Protein AF-A0A2V5R4H6-F1 (afdb_monomer)

pLDDT: mean 75.77, std 16.67, range [32.81, 91.06]

Nearest PDB structures (foldseek):
  5xdo-assembly1_B  TM=5.378E-01  e=1.616E-01  Homo sapiens
  6ohh-assembly1_A  TM=5.024E-01  e=3.450E-01  synthetic construct
  5jdp-assembly1_A  TM=4.194E-01  e=3.450E-01  Homo sapiens
  4n4r-assembly1_A  TM=3.619E-01  e=2.240E+00  Salmonella enterica subsp. enterica serovar Typhimurium str. LT2
  2o62-assembly2_B  TM=4.427E-01  e=3.715E+00  Nostoc punctiforme PCC 73102

Solvent-accessible surface area (backbone atoms only — not comparable to full-atom values): 8102 Å² total; per-residue (Å²): 134,85,74,96,58,47,69,44,79,49,74,54,69,44,85,57,34,88,88,77,71,41,70,65,24,44,36,41,37,44,30,45,46,55,93,39,50,31,40,34,42,32,41,34,42,50,98,96,39,84,27,47,37,42,34,42,33,41,40,84,51,93,40,41,30,40,37,38,38,38,41,52,55,62,93,30,39,35,36,44,34,36,40,38,43,82,45,101,44,36,34,40,34,48,32,36,36,33,31,59,69,42,79,84,50,68,48,77,51,71,48,79,46,74,64,81,78,90,69,81,75,79,72,87,80,68,76,71,82,76,74,77,77,78,79,78,86,77,88,131

Sequence (140 aa):
MLTKEPYLLSVGFVNWSPHLGVDPQPYIEAGYYTEHHKVIVGAIHAGYKNEAILGYAYDFNKTWRVQVDFQSGSENSSTIGFTCNVTPDFQFNPAIYFSNDDPRRLMGYIVFTYTFHLWHGKNEDGAAPTKQAEHVAGGK

Mean predicted aligned error: 12.7 Å

Radius of gyration: 23.47 Å; Cα contacts (8 Å, |Δi|>4): 271; chains: 1; bounding box: 62×40×78 Å

Structure (mmCIF, N/CA/C/O backbone):
data_AF-A0A2V5R4H6-F1
#
_entry.id   AF-A0A2V5R4H6-F1
#
loop_
_atom_site.group_PDB
_atom_site.id
_atom_site.type_symbol
_atom_site.label_atom_id
_atom_site.label_alt_id
_atom_site.label_comp_id
_atom_site.label_asym_id
_atom_site.label_entity_id
_atom_site.label_seq_id
_atom_site.pdbx_PDB_ins_code
_atom_site.Cartn_x
_atom_site.Cartn_y
_atom_site.Cartn_z
_atom_site.occupancy
_atom_site.B_iso_or_equiv
_atom_site.auth_seq_id
_atom_site.auth_comp_id
_atom_site.auth_asym_id
_atom_site.auth_atom_id
_atom_site.pdbx_PDB_model_num
ATOM 1 N N . MET A 1 1 ? -10.752 -4.390 13.032 1.00 43.38 1 MET A N 1
ATOM 2 C CA . MET A 1 1 ? -10.464 -5.824 12.824 1.00 43.38 1 MET A CA 1
ATOM 3 C C . MET A 1 1 ? -9.191 -6.175 13.580 1.00 43.38 1 MET A C 1
ATOM 5 O O . MET A 1 1 ? -8.159 -5.610 13.249 1.00 43.38 1 MET A O 1
ATOM 9 N N . LEU A 1 2 ? -9.268 -7.024 14.610 1.00 48.12 2 LEU A N 1
ATOM 10 C CA . LEU A 1 2 ? -8.095 -7.707 15.171 1.00 48.12 2 LEU A CA 1
ATOM 11 C C . LEU A 1 2 ? -8.059 -9.089 14.515 1.00 48.12 2 LEU A C 1
ATOM 13 O O . LEU A 1 2 ? -8.954 -9.901 14.750 1.00 48.12 2 LEU A O 1
ATOM 17 N N . THR A 1 3 ? -7.102 -9.311 13.621 1.00 54.16 3 THR A N 1
ATOM 18 C CA . THR A 1 3 ? -6.925 -10.587 12.922 1.00 54.16 3 THR A CA 1
ATOM 19 C C . THR A 1 3 ? -6.462 -11.649 13.923 1.00 54.16 3 THR A C 1
ATOM 21 O O . THR A 1 3 ? -5.622 -11.370 14.774 1.00 54.16 3 THR A O 1
ATOM 24 N N . LYS A 1 4 ? -7.029 -12.859 13.850 1.00 52.28 4 LYS A N 1
ATOM 25 C CA . LYS A 1 4 ? -6.732 -13.967 14.779 1.00 52.28 4 LYS A CA 1
ATOM 26 C C . LYS A 1 4 ? -5.362 -14.613 14.522 1.00 52.28 4 LYS A C 1
ATOM 28 O O . LYS A 1 4 ? -4.826 -15.278 15.401 1.00 52.28 4 LYS A O 1
ATOM 33 N N . GLU A 1 5 ? -4.813 -14.399 13.330 1.00 62.38 5 GLU A N 1
ATOM 34 C CA . GLU A 1 5 ? -3.525 -14.919 12.878 1.00 62.38 5 GLU A CA 1
ATOM 35 C C . GLU A 1 5 ? -2.686 -13.760 12.326 1.00 62.38 5 GLU A C 1
ATOM 37 O O . GLU A 1 5 ? -3.226 -12.904 11.615 1.00 62.38 5 GLU A O 1
ATOM 42 N N . PRO A 1 6 ? -1.385 -13.694 12.654 1.00 80.00 6 PRO A N 1
ATOM 43 C CA . PRO A 1 6 ? -0.552 -12.552 12.308 1.00 80.00 6 PRO A CA 1
ATOM 44 C C . PRO A 1 6 ? -0.019 -12.626 10.875 1.00 80.00 6 PRO A C 1
ATOM 46 O O . PRO A 1 6 ? 0.752 -11.761 10.490 1.00 80.00 6 PRO A O 1
ATOM 49 N N . TYR A 1 7 ? -0.382 -13.634 10.081 1.00 80.56 7 TYR A N 1
ATOM 50 C CA . TYR A 1 7 ? 0.133 -13.812 8.725 1.00 80.56 7 TYR A CA 1
ATOM 51 C C . TYR A 1 7 ? -0.961 -13.563 7.693 1.00 80.56 7 TYR A C 1
ATOM 53 O O . TYR A 1 7 ? -2.086 -14.039 7.832 1.00 80.56 7 TYR A O 1
ATOM 61 N N . LEU A 1 8 ? -0.609 -12.838 6.638 1.00 82.81 8 LEU A N 1
ATOM 62 C CA . LEU A 1 8 ? -1.437 -12.629 5.460 1.00 82.81 8 LEU A CA 1
ATOM 63 C C . LEU A 1 8 ? -0.642 -13.084 4.239 1.00 82.81 8 LEU A C 1
ATOM 65 O O . LEU A 1 8 ? 0.520 -12.726 4.100 1.00 82.81 8 LEU A O 1
ATOM 69 N N . LEU A 1 9 ? -1.249 -13.872 3.359 1.00 85.88 9 LEU A N 1
ATOM 70 C CA . LEU A 1 9 ? -0.687 -14.190 2.049 1.00 85.88 9 LEU A CA 1
ATOM 71 C C . LEU A 1 9 ? -1.725 -13.812 0.998 1.00 85.88 9 LEU A C 1
ATOM 73 O O . LEU A 1 9 ? -2.870 -14.256 1.073 1.00 85.88 9 LEU A O 1
ATOM 77 N N . SER A 1 10 ? -1.322 -12.982 0.046 1.00 83.62 10 SER A N 1
ATOM 78 C CA . SER A 1 10 ? -2.162 -12.477 -1.033 1.00 83.62 10 SER A CA 1
ATOM 79 C C . SER A 1 10 ? -1.479 -12.748 -2.365 1.00 83.62 10 SER A C 1
ATOM 81 O O . SER A 1 10 ? -0.282 -12.515 -2.519 1.00 83.62 10 SER A O 1
ATOM 83 N N . VAL A 1 11 ? -2.240 -13.270 -3.321 1.00 88.62 11 VAL A N 1
ATOM 84 C CA . VAL A 1 11 ? -1.806 -13.481 -4.704 1.00 88.62 11 VAL A CA 1
ATOM 85 C C . VAL A 1 11 ? -2.922 -13.029 -5.626 1.00 88.62 11 VAL A C 1
ATOM 87 O O . VAL A 1 11 ? -4.099 -13.255 -5.339 1.00 88.62 11 VAL A O 1
ATOM 90 N N . GLY A 1 12 ? -2.573 -12.403 -6.740 1.00 85.75 12 GLY A N 1
ATOM 91 C CA . GLY A 1 12 ? -3.579 -11.925 -7.675 1.00 85.75 12 GLY A CA 1
ATOM 92 C C . GLY A 1 12 ? -2.984 -11.266 -8.903 1.00 85.75 12 GLY A C 1
ATOM 93 O O . GLY A 1 12 ? -1.785 -11.345 -9.148 1.00 85.75 12 GLY A O 1
ATOM 94 N N . PHE A 1 13 ? -3.850 -10.613 -9.671 1.00 84.19 13 PHE A N 1
ATOM 95 C CA . PHE A 1 13 ? -3.488 -9.835 -10.850 1.00 84.19 13 PHE A CA 1
ATOM 96 C C . PHE A 1 13 ? -4.129 -8.449 -10.733 1.00 84.19 13 PHE A C 1
ATOM 98 O O . PHE A 1 13 ? -5.316 -8.354 -10.420 1.00 84.19 13 PHE A O 1
ATOM 105 N N . VAL A 1 14 ? -3.365 -7.386 -10.985 1.00 78.88 14 VAL A N 1
ATOM 106 C CA . VAL A 1 14 ? -3.839 -5.988 -10.957 1.00 78.88 14 VAL A CA 1
ATOM 107 C C . VAL A 1 14 ? -3.660 -5.306 -12.314 1.00 78.88 14 VAL A C 1
ATOM 109 O O . VAL A 1 14 ? -3.018 -5.854 -13.212 1.00 78.88 14 VAL A O 1
ATOM 112 N N . ASN A 1 15 ? -4.266 -4.121 -12.471 1.00 71.56 15 ASN A N 1
ATOM 113 C CA . ASN A 1 15 ? -4.141 -3.239 -13.643 1.00 71.56 15 ASN A CA 1
ATOM 114 C C . ASN A 1 15 ? -4.407 -3.921 -15.001 1.00 71.56 15 ASN A C 1
ATOM 116 O O . ASN A 1 15 ? -3.873 -3.513 -16.028 1.00 71.56 15 ASN A O 1
ATOM 120 N N . TRP A 1 16 ? -5.255 -4.951 -15.013 1.00 74.75 16 TRP A N 1
ATOM 121 C CA . TRP A 1 16 ? -5.609 -5.715 -16.206 1.00 74.75 16 TRP A CA 1
ATOM 122 C C . TRP A 1 16 ? -6.850 -5.138 -16.892 1.00 74.75 16 TRP A C 1
ATOM 124 O O . TRP A 1 16 ? -7.879 -4.920 -16.250 1.00 74.75 16 TRP A O 1
ATOM 134 N N . SER A 1 17 ? -6.788 -4.948 -18.212 1.00 69.06 17 SER A N 1
ATOM 135 C CA . SER A 1 17 ? -7.967 -4.647 -19.027 1.00 69.06 17 SER A CA 1
ATOM 136 C C . SER A 1 17 ? -7.927 -5.435 -20.339 1.00 69.06 17 SER A C 1
ATOM 138 O O . SER A 1 17 ? -7.152 -5.083 -21.234 1.00 69.06 17 SER A O 1
ATOM 140 N N . PRO A 1 18 ? -8.799 -6.451 -20.507 1.00 65.06 18 PRO A N 1
ATOM 141 C CA . PRO A 1 18 ? -8.926 -7.192 -21.763 1.00 65.06 18 PRO A CA 1
ATOM 142 C C 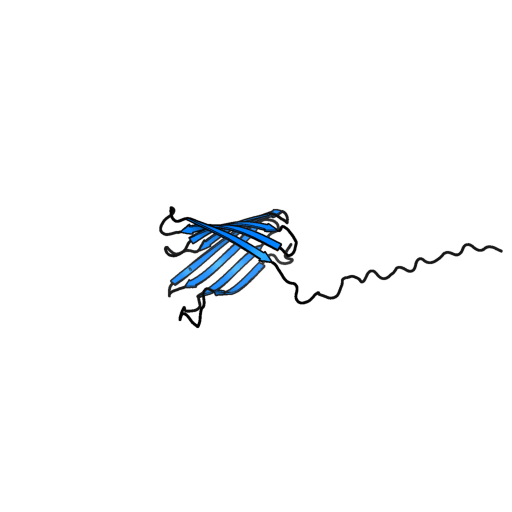. PRO A 1 18 ? -9.293 -6.293 -22.948 1.00 65.06 18 PRO A C 1
ATOM 144 O O . PRO A 1 18 ? -8.953 -6.593 -24.086 1.00 65.06 18 PRO A O 1
ATOM 147 N N . HIS A 1 19 ? -10.002 -5.192 -22.682 1.00 72.88 19 HIS A N 1
ATOM 148 C CA . HIS A 1 19 ? -10.486 -4.282 -23.715 1.00 72.88 19 HIS A CA 1
ATOM 149 C C . HIS A 1 19 ? -9.402 -3.319 -24.214 1.00 72.88 19 HIS A C 1
ATOM 151 O O . HIS A 1 19 ? -9.399 -2.954 -25.384 1.00 72.88 19 HIS A O 1
ATOM 157 N N . LEU A 1 20 ? -8.476 -2.919 -23.336 1.00 72.94 20 LEU A N 1
ATOM 158 C CA . LEU A 1 20 ? -7.383 -1.998 -23.668 1.00 72.94 20 LEU A CA 1
ATOM 159 C C . LEU A 1 20 ? -6.090 -2.727 -24.069 1.00 72.94 20 LEU A C 1
ATOM 161 O O . LEU A 1 20 ? -5.096 -2.067 -24.354 1.00 72.94 20 LEU A O 1
ATOM 165 N N . GLY A 1 21 ? -6.095 -4.067 -24.086 1.00 69.38 21 GLY A N 1
ATOM 166 C CA . GLY A 1 21 ? -4.917 -4.874 -24.421 1.00 69.38 21 GLY A CA 1
ATOM 167 C C . GLY A 1 21 ? -3.767 -4.710 -23.425 1.00 69.38 21 GLY A C 1
ATOM 168 O O . GLY A 1 21 ? -2.611 -4.867 -23.801 1.00 69.38 21 GLY A O 1
ATOM 169 N N . VAL A 1 22 ? -4.075 -4.346 -22.177 1.00 73.50 22 VAL A N 1
ATOM 170 C CA . VAL A 1 22 ? -3.075 -4.214 -21.111 1.00 73.50 22 VAL A CA 1
ATOM 171 C C . VAL A 1 22 ? -2.882 -5.583 -20.480 1.00 73.50 22 VAL A C 1
ATOM 173 O O . VAL A 1 22 ? -3.852 -6.162 -19.988 1.00 73.50 22 VAL A O 1
ATOM 176 N N . ASP A 1 23 ? -1.650 -6.090 -20.491 1.00 79.38 23 ASP A N 1
ATOM 177 C CA . ASP A 1 23 ? -1.313 -7.379 -19.889 1.00 79.38 23 ASP A CA 1
ATOM 178 C C . ASP A 1 23 ? -1.571 -7.373 -18.371 1.00 79.38 23 ASP A C 1
ATOM 180 O O . ASP A 1 23 ? -1.318 -6.367 -17.699 1.00 79.38 23 ASP A O 1
ATOM 184 N N . PRO A 1 24 ? -2.078 -8.482 -17.801 1.00 79.56 24 PRO A N 1
ATOM 185 C CA . PRO A 1 24 ? -2.297 -8.579 -16.366 1.00 79.56 24 PRO A CA 1
ATOM 186 C C . PRO A 1 24 ? -0.969 -8.511 -15.609 1.00 79.56 24 PRO A C 1
ATOM 188 O O . PRO A 1 24 ? 0.010 -9.138 -16.010 1.00 79.56 24 PRO A O 1
ATOM 191 N N . GLN A 1 25 ? -0.950 -7.793 -14.485 1.00 84.50 25 GLN A N 1
ATOM 192 C CA . GLN A 1 25 ? 0.234 -7.669 -13.632 1.00 84.50 25 GLN A CA 1
ATOM 193 C C . GLN A 1 25 ? 0.092 -8.602 -12.421 1.00 84.50 25 GLN A C 1
ATOM 195 O O . GLN A 1 25 ? -0.616 -8.246 -11.472 1.00 84.50 25 GLN A O 1
ATOM 200 N N . PRO A 1 26 ? 0.669 -9.821 -12.442 1.00 86.81 26 PRO A N 1
ATOM 201 C CA . PRO A 1 26 ? 0.600 -10.722 -11.301 1.00 86.81 26 PRO A CA 1
ATOM 202 C C . PRO A 1 26 ? 1.419 -10.192 -10.130 1.00 86.81 26 PRO A C 1
ATOM 204 O O . PRO A 1 26 ? 2.542 -9.720 -10.315 1.00 86.81 26 PRO A O 1
ATOM 207 N N . TYR A 1 27 ? 0.887 -10.354 -8.924 1.00 87.19 27 TYR A N 1
ATOM 208 C CA . TYR A 1 27 ? 1.570 -10.015 -7.684 1.00 87.19 27 TYR A CA 1
ATOM 209 C C . TYR A 1 27 ? 1.448 -11.134 -6.647 1.00 87.19 27 TYR A C 1
ATOM 211 O O . TYR A 1 27 ? 0.497 -11.924 -6.644 1.00 87.19 27 TYR A O 1
ATOM 219 N N . ILE A 1 28 ? 2.431 -11.174 -5.753 1.00 89.38 28 ILE A N 1
ATOM 220 C CA . ILE A 1 28 ? 2.438 -11.982 -4.539 1.00 89.38 28 ILE A CA 1
ATOM 221 C C . ILE A 1 28 ? 2.922 -11.123 -3.376 1.00 89.38 28 ILE A C 1
ATOM 223 O O . ILE A 1 28 ? 3.966 -10.482 -3.462 1.00 89.38 28 ILE A O 1
ATOM 227 N N . GLU A 1 29 ? 2.175 -11.130 -2.279 1.00 89.56 29 GLU A N 1
ATOM 228 C CA . GLU A 1 29 ? 2.462 -10.356 -1.076 1.00 89.56 29 GLU A CA 1
ATOM 229 C C . GLU A 1 29 ? 2.276 -11.217 0.168 1.00 89.56 29 GLU A C 1
ATOM 231 O O . GLU A 1 29 ? 1.271 -11.911 0.329 1.00 89.56 29 GLU A O 1
ATOM 236 N N . ALA A 1 30 ? 3.241 -11.138 1.074 1.00 88.12 30 ALA A N 1
ATOM 237 C CA . ALA A 1 30 ? 3.175 -11.706 2.404 1.00 88.12 30 ALA A CA 1
ATOM 238 C C . ALA A 1 30 ? 3.181 -10.574 3.435 1.00 88.12 30 ALA A C 1
ATOM 240 O O . ALA A 1 30 ? 4.009 -9.667 3.389 1.00 88.12 30 ALA A O 1
ATOM 241 N N . GLY A 1 31 ? 2.256 -10.636 4.383 1.00 86.38 31 GLY A N 1
ATOM 242 C CA . GLY A 1 31 ? 2.086 -9.667 5.446 1.00 86.38 31 GLY A CA 1
ATOM 243 C C . GLY A 1 31 ? 2.277 -10.287 6.823 1.00 86.38 31 GLY A C 1
ATOM 244 O O . GLY A 1 31 ? 1.819 -11.398 7.077 1.00 86.38 31 GLY A O 1
ATOM 245 N N . TYR A 1 32 ? 2.914 -9.545 7.725 1.00 85.06 32 TYR A N 1
ATOM 246 C CA . TYR A 1 32 ? 2.981 -9.841 9.151 1.00 85.06 32 TYR A CA 1
ATOM 247 C C . TYR A 1 32 ? 2.295 -8.736 9.962 1.00 85.06 32 TYR A C 1
ATOM 249 O O . TYR A 1 32 ? 2.742 -7.589 9.983 1.00 85.06 32 TYR A O 1
ATOM 257 N N . TYR A 1 33 ? 1.156 -9.066 10.564 1.00 85.25 33 TYR A N 1
ATOM 258 C CA . TYR A 1 33 ? 0.200 -8.150 11.175 1.00 85.25 33 TYR A CA 1
ATOM 259 C C . TYR A 1 33 ? 0.184 -8.396 12.684 1.00 85.25 33 TYR A C 1
ATOM 261 O O . TYR A 1 33 ? -0.419 -9.345 13.178 1.00 85.25 33 TYR A O 1
ATOM 269 N N . THR A 1 34 ? 0.849 -7.517 13.423 1.00 81.44 34 THR A N 1
ATOM 270 C CA . THR A 1 34 ? 0.749 -7.429 14.884 1.00 81.44 34 THR A CA 1
ATOM 271 C C . THR A 1 34 ? -0.385 -6.477 15.284 1.00 81.44 34 THR A C 1
ATOM 273 O O . THR A 1 34 ? -1.073 -5.916 14.426 1.00 81.44 34 THR A O 1
ATOM 276 N N . GLU A 1 35 ? -0.585 -6.277 16.589 1.00 78.75 35 GLU A N 1
ATOM 277 C CA . GLU A 1 35 ? -1.637 -5.399 17.119 1.00 78.75 35 GLU A CA 1
ATOM 278 C C . GLU A 1 35 ? -1.563 -3.978 16.538 1.00 78.75 35 GLU A C 1
ATOM 280 O O . GLU A 1 35 ? -2.566 -3.453 16.051 1.00 78.75 35 GLU A O 1
ATOM 285 N N . HIS A 1 36 ? -0.360 -3.402 16.496 1.00 84.75 36 HIS A N 1
ATOM 286 C CA . HIS A 1 36 ? -0.133 -2.056 15.973 1.00 84.75 36 HIS A CA 1
ATOM 287 C C . HIS A 1 36 ? 0.611 -2.053 14.642 1.00 84.75 36 HIS A C 1
ATOM 289 O O . HIS A 1 36 ? 0.242 -1.304 13.745 1.00 84.75 36 HIS A O 1
ATOM 295 N N . HIS A 1 37 ? 1.627 -2.900 14.482 1.00 86.19 37 HIS A N 1
ATOM 296 C CA . HIS A 1 37 ? 2.506 -2.887 13.315 1.00 86.19 37 HIS A CA 1
ATOM 297 C C . HIS A 1 37 ? 2.072 -3.924 12.293 1.00 86.19 37 HIS A C 1
ATOM 299 O O . HIS A 1 37 ? 1.936 -5.104 12.618 1.00 86.19 37 HIS A O 1
ATOM 305 N N . LYS A 1 38 ? 1.922 -3.500 11.050 1.00 89.06 38 LYS A N 1
ATOM 306 C CA . LYS A 1 38 ? 1.662 -4.366 9.908 1.00 89.06 38 LYS A CA 1
ATOM 307 C C . LYS A 1 38 ? 2.772 -4.142 8.904 1.00 89.06 38 LYS A C 1
ATOM 309 O O . LYS A 1 38 ? 3.011 -3.013 8.498 1.00 89.06 38 LYS A O 1
ATOM 314 N N . VAL A 1 39 ? 3.460 -5.205 8.532 1.00 88.50 39 VAL A N 1
ATOM 315 C CA . VAL A 1 39 ? 4.511 -5.175 7.515 1.00 88.50 39 VAL A CA 1
ATOM 316 C C . VAL A 1 39 ? 4.032 -6.025 6.358 1.00 88.50 39 VAL A C 1
ATOM 318 O O . VAL A 1 39 ? 3.529 -7.116 6.593 1.00 88.50 39 VAL A O 1
ATOM 321 N N . ILE A 1 40 ? 4.176 -5.541 5.134 1.00 89.69 40 ILE A N 1
ATOM 322 C CA . ILE A 1 40 ? 3.837 -6.252 3.905 1.00 89.69 40 ILE A CA 1
ATOM 323 C C . ILE A 1 40 ? 5.086 -6.252 3.034 1.00 89.69 40 ILE A C 1
ATOM 325 O O . ILE A 1 40 ? 5.737 -5.223 2.876 1.00 89.69 40 ILE A O 1
ATOM 329 N N . VAL A 1 41 ? 5.443 -7.405 2.488 1.00 91.00 41 VAL A N 1
ATOM 330 C CA . VAL A 1 41 ? 6.526 -7.538 1.516 1.00 91.00 41 VAL A CA 1
ATOM 331 C C . VAL A 1 41 ? 6.022 -8.370 0.355 1.00 91.00 41 VAL A C 1
ATOM 333 O O . VAL A 1 41 ? 5.323 -9.363 0.551 1.00 91.00 41 VAL A O 1
ATOM 336 N N . GLY A 1 42 ? 6.378 -7.994 -0.859 1.00 89.38 42 GLY A N 1
ATOM 337 C CA . GLY A 1 42 ? 5.891 -8.687 -2.033 1.00 89.38 42 GLY A CA 1
ATOM 338 C C . GLY A 1 42 ? 6.720 -8.430 -3.266 1.00 89.38 42 GLY A C 1
ATOM 339 O O . GLY A 1 42 ? 7.705 -7.691 -3.250 1.00 89.38 42 GLY A O 1
ATOM 340 N N . ALA A 1 43 ? 6.297 -9.068 -4.343 1.00 87.25 43 ALA A N 1
ATOM 341 C CA . ALA A 1 43 ? 6.811 -8.830 -5.671 1.00 87.25 43 ALA A CA 1
ATOM 342 C C . ALA A 1 43 ? 5.648 -8.764 -6.660 1.00 87.25 43 ALA A C 1
ATOM 344 O O . ALA A 1 43 ? 4.700 -9.547 -6.573 1.00 87.25 43 ALA A O 1
ATOM 345 N N . ILE A 1 44 ? 5.751 -7.851 -7.615 1.00 86.06 44 ILE A N 1
ATOM 346 C CA . ILE A 1 44 ? 4.848 -7.716 -8.750 1.00 86.06 44 ILE A CA 1
ATOM 347 C C . ILE A 1 44 ? 5.650 -7.819 -10.040 1.00 86.06 44 ILE A C 1
ATOM 349 O O . ILE A 1 44 ? 6.791 -7.362 -10.126 1.00 86.06 44 ILE A O 1
ATOM 353 N N . HIS A 1 45 ? 5.061 -8.462 -11.041 1.00 83.69 45 HIS A N 1
ATOM 354 C CA . HIS A 1 45 ? 5.617 -8.503 -12.382 1.00 83.69 45 HIS A CA 1
ATOM 355 C C . HIS A 1 45 ? 4.805 -7.576 -13.285 1.00 83.69 45 HIS A C 1
ATOM 357 O O . HIS A 1 45 ? 3.643 -7.852 -13.583 1.00 83.69 45 HIS A O 1
ATOM 363 N N . ALA A 1 46 ? 5.416 -6.478 -13.724 1.00 77.12 46 ALA A N 1
ATOM 364 C CA . ALA A 1 46 ? 4.783 -5.475 -14.571 1.00 77.12 46 ALA A CA 1
ATOM 365 C C . ALA A 1 46 ? 5.695 -5.146 -15.75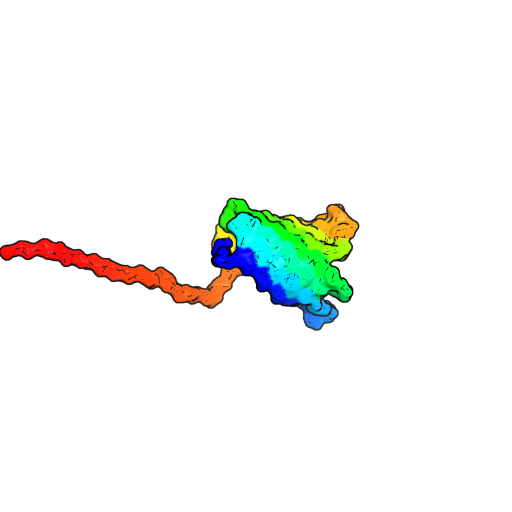7 1.00 77.12 46 ALA A C 1
ATOM 367 O O . ALA A 1 46 ? 6.885 -4.890 -15.585 1.00 77.12 46 ALA A O 1
ATOM 368 N N . GLY A 1 47 ? 5.156 -5.187 -16.982 1.00 68.25 47 GLY A N 1
ATOM 369 C CA . GLY A 1 47 ? 5.878 -4.750 -18.184 1.00 68.25 47 GLY A CA 1
ATOM 370 C C . GLY A 1 47 ? 7.252 -5.409 -18.382 1.00 68.25 47 GLY A C 1
ATOM 371 O O . GLY A 1 47 ? 8.211 -4.718 -18.719 1.00 68.25 47 GLY A O 1
ATOM 372 N N . TYR A 1 48 ? 7.355 -6.727 -18.162 1.00 70.06 48 TYR A N 1
ATOM 373 C CA . TYR A 1 48 ? 8.594 -7.526 -18.236 1.00 70.06 48 TYR A CA 1
ATOM 374 C C . TYR A 1 48 ? 9.635 -7.259 -17.132 1.00 70.06 48 TYR A C 1
ATOM 376 O O . TYR A 1 48 ? 10.761 -7.755 -17.218 1.00 70.06 48 TYR A O 1
ATOM 384 N N . LYS A 1 49 ? 9.283 -6.516 -16.078 1.00 79.06 49 LYS A N 1
ATOM 385 C CA . LYS A 1 49 ? 10.157 -6.224 -14.934 1.00 79.06 49 LYS A CA 1
ATOM 386 C C . LYS A 1 49 ? 9.589 -6.840 -13.657 1.00 79.06 49 LYS A C 1
ATOM 388 O O . LYS A 1 49 ? 8.378 -6.908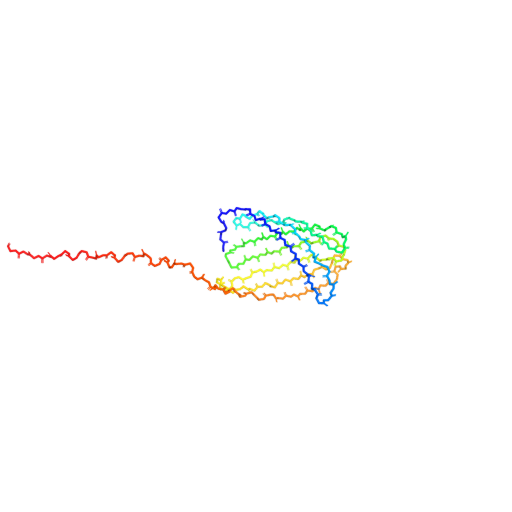 -13.473 1.00 79.06 49 LYS A O 1
ATOM 393 N N . ASN A 1 50 ? 10.483 -7.294 -12.779 1.00 83.12 50 ASN A N 1
ATOM 394 C CA . ASN A 1 50 ? 10.127 -7.714 -11.425 1.00 83.12 50 ASN A CA 1
ATOM 395 C C . ASN A 1 50 ? 10.371 -6.546 -10.479 1.00 83.12 50 ASN A C 1
ATOM 397 O O . ASN A 1 50 ? 11.481 -6.013 -10.429 1.00 83.12 50 ASN A O 1
ATOM 401 N N . GLU A 1 51 ? 9.349 -6.181 -9.726 1.00 85.94 51 GLU A N 1
ATOM 402 C CA . GLU A 1 51 ? 9.366 -5.043 -8.825 1.00 85.94 51 GLU A CA 1
ATOM 403 C C . GLU A 1 51 ? 9.008 -5.512 -7.421 1.00 85.94 51 GLU A C 1
ATOM 405 O O . GLU A 1 51 ? 8.106 -6.323 -7.231 1.00 85.94 51 GLU A O 1
ATOM 410 N N . ALA A 1 52 ? 9.744 -5.032 -6.427 1.00 88.00 52 ALA A N 1
ATOM 411 C CA . ALA A 1 52 ? 9.475 -5.300 -5.028 1.00 88.00 52 ALA A CA 1
ATOM 412 C C . ALA A 1 52 ? 8.398 -4.350 -4.499 1.00 88.00 52 ALA A C 1
ATOM 414 O O . ALA A 1 52 ? 8.421 -3.152 -4.788 1.00 88.00 52 ALA A O 1
ATOM 415 N N . ILE A 1 53 ? 7.507 -4.892 -3.677 1.00 87.62 53 ILE A N 1
ATOM 416 C CA . ILE A 1 53 ? 6.514 -4.152 -2.903 1.00 87.62 53 ILE A CA 1
ATOM 417 C C . ILE A 1 53 ? 6.924 -4.227 -1.437 1.00 87.62 53 ILE A C 1
ATOM 419 O O . ILE A 1 53 ? 7.237 -5.301 -0.919 1.00 87.62 53 ILE A O 1
ATOM 423 N N . LEU A 1 54 ? 6.925 -3.087 -0.762 1.00 89.38 54 LEU A N 1
ATOM 424 C CA . LEU A 1 54 ? 7.161 -2.987 0.667 1.00 89.38 54 LEU A CA 1
ATOM 425 C C . LEU A 1 54 ? 6.129 -2.049 1.276 1.00 89.38 54 LEU A C 1
ATOM 427 O O . LEU A 1 54 ? 6.126 -0.859 0.996 1.00 89.38 54 LEU A O 1
ATOM 431 N N . GLY A 1 55 ? 5.268 -2.594 2.121 1.00 90.06 55 GLY A N 1
ATOM 432 C CA . GLY A 1 55 ? 4.254 -1.862 2.858 1.00 90.06 55 GLY A CA 1
ATOM 433 C C . GLY A 1 55 ? 4.542 -1.878 4.350 1.00 90.06 55 GLY A C 1
ATOM 434 O O . GLY A 1 55 ? 4.969 -2.881 4.924 1.00 90.06 55 GLY A O 1
ATOM 435 N N . TYR A 1 56 ? 4.276 -0.763 5.007 1.00 89.44 56 TYR A N 1
ATOM 436 C CA . TYR A 1 56 ? 4.275 -0.650 6.451 1.00 89.44 56 TYR A CA 1
ATOM 437 C C . TYR A 1 56 ? 3.058 0.146 6.893 1.00 89.44 56 TYR A C 1
ATOM 439 O O . TYR A 1 56 ? 2.871 1.290 6.494 1.00 89.44 56 TYR A O 1
ATOM 447 N N . ALA A 1 57 ? 2.250 -0.438 7.765 1.00 89.00 57 ALA A N 1
ATOM 448 C CA . ALA A 1 57 ? 1.116 0.219 8.382 1.00 89.00 57 ALA A CA 1
ATOM 449 C C . ALA A 1 57 ? 1.225 0.195 9.905 1.00 89.00 57 ALA A C 1
ATOM 451 O O . ALA A 1 57 ? 1.697 -0.769 10.510 1.00 89.00 57 ALA A O 1
ATOM 452 N N . TYR A 1 58 ? 0.751 1.270 10.521 1.00 87.94 58 TYR A N 1
ATOM 453 C CA . TYR A 1 58 ? 0.678 1.420 11.961 1.00 87.94 58 TYR A CA 1
ATOM 454 C C . TYR A 1 58 ? -0.729 1.840 12.387 1.00 87.94 58 TYR A C 1
ATOM 456 O O . TYR A 1 58 ? -1.225 2.894 11.983 1.00 87.94 58 TYR A O 1
ATOM 464 N N . ASP A 1 59 ? -1.367 1.016 13.214 1.00 87.75 59 ASP A N 1
ATOM 465 C CA . ASP A 1 59 ? -2.686 1.281 13.787 1.00 87.75 59 ASP A CA 1
ATOM 466 C C . ASP A 1 59 ? -2.514 1.972 15.137 1.00 87.75 59 ASP A C 1
ATOM 468 O O . ASP A 1 59 ? -2.111 1.348 16.120 1.00 87.75 59 ASP A O 1
ATOM 472 N N . PHE A 1 60 ? -2.873 3.253 15.208 1.00 84.94 60 PHE A N 1
ATOM 473 C CA . PHE A 1 60 ? -2.911 3.984 16.477 1.00 84.94 60 PHE A CA 1
ATOM 474 C C . PHE A 1 60 ? -4.076 3.514 17.347 1.00 84.94 60 PHE A C 1
ATOM 476 O O . PHE A 1 60 ? -3.975 3.432 18.568 1.00 84.94 60 PHE A O 1
ATOM 483 N N . ASN A 1 61 ? -5.212 3.239 16.712 1.00 82.12 61 ASN A N 1
ATOM 484 C CA . ASN A 1 61 ? -6.414 2.716 17.342 1.00 82.12 61 ASN A CA 1
ATOM 485 C C . ASN A 1 61 ? -7.298 2.055 16.271 1.00 82.12 61 ASN A C 1
ATOM 487 O O . ASN A 1 61 ? -6.927 1.954 15.104 1.00 82.12 61 ASN A O 1
ATOM 491 N N . LYS A 1 62 ? -8.499 1.613 16.656 1.00 78.25 62 LYS A N 1
ATOM 492 C CA . LYS A 1 62 ? -9.448 0.985 15.720 1.00 78.25 62 LYS A CA 1
ATOM 493 C C . LYS A 1 62 ? -9.932 1.930 14.611 1.00 78.25 62 LYS A C 1
ATOM 495 O O . LYS A 1 62 ? -10.444 1.446 13.605 1.00 78.25 62 LYS A O 1
ATOM 500 N N . THR A 1 63 ? -9.791 3.240 14.795 1.00 84.12 63 THR A N 1
ATOM 501 C CA . THR A 1 63 ? -10.244 4.276 13.863 1.00 84.12 63 THR A CA 1
ATOM 502 C C . THR A 1 63 ? -9.129 4.713 12.924 1.00 84.12 63 THR A C 1
ATOM 504 O O . THR A 1 63 ? -9.384 4.842 11.738 1.00 84.12 63 THR A O 1
ATOM 507 N N . TRP A 1 64 ? -7.907 4.903 13.420 1.00 87.00 64 TRP A N 1
ATOM 508 C CA . TRP A 1 64 ? -6.814 5.540 12.693 1.00 87.00 64 TRP A CA 1
ATOM 509 C C . TRP A 1 64 ? -5.663 4.579 12.426 1.00 87.00 64 TRP A C 1
ATOM 511 O O . TRP A 1 64 ? -5.051 4.035 13.351 1.00 87.00 64 TRP A O 1
ATOM 521 N N . ARG A 1 65 ? -5.317 4.459 11.146 1.00 90.38 65 ARG A N 1
ATOM 522 C CA . ARG A 1 65 ? -4.121 3.782 10.649 1.00 90.38 65 ARG A CA 1
ATOM 523 C C . ARG A 1 65 ? -3.340 4.736 9.761 1.00 90.38 65 ARG A C 1
ATOM 525 O O . ARG A 1 65 ? -3.932 5.433 8.946 1.00 90.38 65 ARG A O 1
ATOM 532 N N . VAL A 1 66 ? -2.022 4.730 9.883 1.00 91.06 66 VAL A N 1
ATOM 533 C CA . VAL A 1 66 ? -1.120 5.296 8.874 1.00 91.06 66 VAL A CA 1
ATOM 534 C C . VAL A 1 66 ? -0.501 4.156 8.082 1.00 91.06 66 VAL A C 1
ATOM 536 O O . VAL A 1 66 ? -0.246 3.093 8.644 1.00 91.06 66 VAL A O 1
ATOM 539 N N . GLN A 1 67 ? -0.286 4.355 6.791 1.00 90.12 67 GLN A N 1
ATOM 540 C CA . GLN A 1 67 ? 0.319 3.376 5.905 1.00 90.12 67 GLN A CA 1
ATOM 541 C C . GLN A 1 67 ? 1.330 4.057 4.989 1.00 90.12 67 GLN A C 1
ATOM 543 O O . GLN A 1 67 ? 1.123 5.181 4.537 1.00 90.12 67 GLN A O 1
ATOM 548 N N . VAL A 1 68 ? 2.432 3.366 4.746 1.00 90.19 68 VAL A N 1
ATOM 549 C CA . VAL A 1 68 ? 3.479 3.743 3.813 1.00 90.19 68 VAL A CA 1
ATOM 550 C C . VAL A 1 68 ? 3.731 2.541 2.926 1.00 90.19 68 VAL A C 1
ATOM 552 O O . VAL A 1 68 ? 4.099 1.488 3.434 1.00 90.19 68 VAL A O 1
ATOM 555 N N . ASP A 1 69 ? 3.555 2.704 1.625 1.00 87.62 69 ASP A N 1
ATOM 556 C CA . ASP A 1 69 ? 3.804 1.654 0.643 1.00 87.62 69 ASP A CA 1
ATOM 557 C C . ASP A 1 69 ? 4.868 2.123 -0.342 1.00 87.62 69 ASP A C 1
ATOM 559 O O . ASP A 1 69 ? 4.875 3.267 -0.785 1.00 87.62 69 ASP A O 1
ATOM 563 N N . PHE A 1 70 ? 5.788 1.243 -0.691 1.00 85.44 70 PHE A N 1
ATOM 564 C CA . PHE A 1 70 ? 6.867 1.487 -1.626 1.00 85.44 70 PHE A CA 1
ATOM 565 C C . PHE A 1 70 ? 6.842 0.390 -2.677 1.00 85.44 70 PHE A C 1
ATOM 567 O O . PHE A 1 70 ? 6.980 -0.787 -2.347 1.00 85.44 70 PHE A O 1
ATOM 574 N N . GLN A 1 71 ? 6.716 0.779 -3.940 1.00 84.31 71 GLN A N 1
ATOM 575 C CA . GLN A 1 71 ? 6.940 -0.121 -5.060 1.00 84.31 71 GLN A CA 1
ATOM 576 C C . GLN A 1 71 ? 8.227 0.291 -5.771 1.00 84.31 71 GLN A C 1
ATOM 578 O O . GLN A 1 71 ? 8.413 1.455 -6.129 1.00 84.31 71 GLN A O 1
ATOM 583 N N . SER A 1 72 ? 9.143 -0.658 -5.951 1.00 78.88 72 SER A N 1
ATOM 584 C CA . SER A 1 72 ? 10.420 -0.409 -6.618 1.00 78.88 72 SER A CA 1
ATOM 585 C C . SER A 1 72 ? 10.227 -0.185 -8.118 1.00 78.88 72 SER A C 1
ATOM 587 O O . SER A 1 72 ? 9.329 -0.768 -8.712 1.00 78.88 72 SER A O 1
ATOM 589 N N . GLY A 1 73 ? 11.121 0.574 -8.745 1.00 74.31 73 GLY A N 1
ATOM 590 C CA . GLY A 1 73 ? 11.063 0.895 -10.174 1.00 74.31 73 GLY A CA 1
ATOM 591 C C . GLY A 1 73 ? 10.920 2.399 -10.371 1.00 74.31 73 GLY A C 1
ATOM 592 O O . GLY A 1 73 ? 10.204 3.061 -9.620 1.00 74.31 73 GLY A O 1
ATOM 593 N N . SER A 1 74 ? 11.635 2.956 -11.351 1.00 67.38 74 SER A N 1
ATOM 594 C CA . SER A 1 74 ? 11.594 4.397 -11.647 1.00 67.38 74 SER A CA 1
ATOM 595 C C . SER A 1 74 ? 10.200 4.846 -12.088 1.00 67.38 74 SER A C 1
ATOM 597 O O . SER A 1 74 ? 9.776 5.952 -11.781 1.00 67.38 74 SER A O 1
ATOM 599 N N . GLU A 1 75 ? 9.459 3.958 -12.747 1.00 70.00 75 GLU A N 1
ATOM 600 C CA . GLU A 1 75 ? 8.108 4.213 -13.254 1.00 70.00 75 GLU A CA 1
ATOM 601 C C . GLU A 1 75 ? 7.025 4.162 -12.161 1.00 70.00 75 GLU A C 1
ATOM 603 O O . GLU A 1 75 ? 5.881 4.529 -12.424 1.00 70.00 75 GLU A O 1
ATOM 608 N N . ASN A 1 76 ? 7.377 3.751 -10.938 1.00 76.94 76 ASN A N 1
ATOM 609 C CA . ASN A 1 76 ? 6.437 3.603 -9.829 1.00 76.94 76 ASN A CA 1
ATOM 610 C C . ASN A 1 76 ? 6.488 4.764 -8.843 1.00 76.94 76 ASN A C 1
ATOM 612 O O . ASN A 1 76 ? 7.237 5.734 -8.993 1.00 76.94 76 ASN A O 1
ATOM 616 N N . SER A 1 77 ? 5.662 4.649 -7.811 1.00 76.62 77 SER A N 1
ATOM 617 C CA . SER A 1 77 ? 5.532 5.626 -6.751 1.00 76.62 77 SER A CA 1
ATOM 618 C C . SER A 1 77 ? 5.639 4.998 -5.366 1.00 76.62 77 SER A C 1
ATOM 620 O O . SER A 1 77 ? 5.275 3.849 -5.120 1.00 76.62 77 SER A O 1
ATOM 622 N N . SER A 1 78 ? 6.130 5.811 -4.442 1.00 82.06 78 SER A N 1
ATOM 623 C CA . SER A 1 78 ? 5.982 5.600 -3.008 1.00 82.06 78 SER A CA 1
ATOM 624 C C . SER A 1 78 ? 4.691 6.270 -2.551 1.00 82.06 78 SER A C 1
ATOM 626 O O . SER A 1 78 ? 4.335 7.329 -3.057 1.00 82.06 78 SER A O 1
ATOM 628 N N . THR A 1 79 ? 3.989 5.703 -1.585 1.00 84.31 79 THR A N 1
ATOM 629 C CA . THR A 1 79 ? 2.679 6.175 -1.134 1.00 84.31 79 THR A CA 1
ATOM 630 C C . THR A 1 79 ? 2.696 6.364 0.361 1.00 84.31 79 THR A C 1
ATOM 632 O O . THR A 1 79 ? 3.206 5.517 1.087 1.00 84.31 79 THR A O 1
ATOM 635 N N . ILE A 1 80 ? 2.107 7.455 0.833 1.00 87.31 80 ILE A N 1
ATOM 636 C CA . ILE A 1 80 ? 1.818 7.650 2.252 1.00 87.31 80 ILE A CA 1
ATOM 637 C C . ILE A 1 80 ? 0.333 7.948 2.376 1.00 87.31 80 ILE A C 1
ATOM 639 O O . ILE A 1 80 ? -0.172 8.858 1.720 1.00 87.31 80 ILE A O 1
ATOM 643 N N . GLY A 1 81 ? -0.361 7.186 3.214 1.00 87.75 81 GLY A N 1
ATOM 644 C CA . GLY A 1 81 ? -1.799 7.280 3.399 1.00 87.75 81 GLY A CA 1
ATOM 645 C C . GLY A 1 81 ? -2.224 7.180 4.852 1.00 87.75 81 GLY A C 1
ATOM 646 O O . GLY A 1 81 ? -1.511 6.655 5.708 1.00 87.75 81 GLY A O 1
ATOM 647 N N . PHE A 1 82 ? -3.422 7.678 5.125 1.00 89.19 82 PHE A N 1
ATOM 648 C CA . PHE A 1 82 ? -4.084 7.531 6.412 1.00 89.19 82 PHE A CA 1
ATOM 649 C C . PHE A 1 82 ? -5.428 6.881 6.183 1.00 89.19 82 PHE A C 1
ATOM 651 O O . PHE A 1 82 ? -6.238 7.418 5.453 1.00 89.19 82 PHE A O 1
ATOM 658 N N . THR A 1 83 ? -5.711 5.771 6.847 1.00 88.00 83 THR A N 1
ATOM 659 C CA . THR A 1 83 ? -7.049 5.183 6.843 1.00 88.00 83 THR A CA 1
ATOM 660 C C . THR A 1 83 ? -7.794 5.608 8.097 1.00 88.00 83 THR A C 1
ATOM 662 O O . THR A 1 83 ? -7.295 5.436 9.213 1.00 88.00 83 THR A O 1
ATOM 665 N N . CYS A 1 84 ? -9.001 6.135 7.907 1.00 87.81 84 CYS A N 1
ATOM 666 C CA . CYS A 1 84 ? -9.925 6.462 8.977 1.00 87.81 84 CYS A CA 1
ATOM 667 C C . CYS A 1 84 ? -11.219 5.651 8.842 1.00 87.81 84 CYS A C 1
ATOM 669 O O . CYS A 1 84 ? -11.968 5.789 7.872 1.00 87.81 84 CYS A O 1
ATOM 671 N N . ASN A 1 85 ? -11.484 4.812 9.842 1.00 86.75 85 ASN A N 1
ATOM 672 C CA . ASN A 1 85 ? -12.694 4.003 9.949 1.00 86.75 85 ASN A CA 1
ATOM 673 C C . ASN A 1 85 ? -13.776 4.814 10.667 1.00 86.75 85 ASN A C 1
ATOM 675 O O . ASN A 1 85 ? -13.833 4.836 11.897 1.00 86.75 85 ASN A O 1
ATOM 679 N N . VAL A 1 86 ? -14.620 5.504 9.900 1.00 82.50 86 VAL A N 1
ATOM 680 C CA . VAL A 1 86 ? -15.712 6.333 10.441 1.00 82.50 86 VAL A CA 1
ATOM 681 C C . VAL A 1 86 ? -16.813 5.449 11.021 1.00 82.50 86 VAL A C 1
ATOM 683 O O . VAL A 1 86 ? -17.353 5.740 12.084 1.00 82.50 86 VAL A O 1
ATOM 686 N N . THR A 1 87 ? -17.125 4.347 10.339 1.00 83.88 87 THR A N 1
ATOM 687 C CA . THR A 1 87 ? -18.021 3.292 10.830 1.00 83.88 87 THR A CA 1
ATOM 688 C C . THR A 1 87 ? -17.386 1.923 10.550 1.00 83.88 87 THR A C 1
ATOM 690 O O . THR A 1 87 ? -16.379 1.864 9.839 1.00 83.88 87 THR A O 1
ATOM 693 N N . PRO A 1 88 ? -17.925 0.808 11.082 1.00 78.56 88 PRO A N 1
ATOM 694 C CA . PRO A 1 88 ? -17.425 -0.530 10.752 1.00 78.56 88 PRO A CA 1
ATOM 695 C C . PRO A 1 88 ? -17.387 -0.824 9.244 1.00 78.56 88 PRO A C 1
ATOM 697 O O . PRO A 1 88 ? -16.500 -1.547 8.795 1.00 78.56 88 PRO A O 1
ATOM 700 N N . ASP A 1 89 ? -18.292 -0.210 8.477 1.00 84.88 89 ASP A N 1
ATOM 701 C CA . ASP A 1 89 ? -18.476 -0.484 7.049 1.00 84.88 89 ASP A CA 1
ATOM 702 C C . ASP A 1 89 ? -17.965 0.639 6.144 1.00 84.88 89 ASP A C 1
ATOM 704 O O . ASP A 1 89 ? -17.741 0.414 4.957 1.00 84.88 89 ASP A O 1
ATOM 708 N N . PHE A 1 90 ? -17.753 1.840 6.691 1.00 85.75 90 PHE A N 1
ATOM 709 C CA . PHE A 1 90 ? -17.310 3.011 5.941 1.00 85.75 90 PHE A CA 1
ATOM 710 C C . PHE A 1 90 ? -15.937 3.490 6.397 1.00 85.75 90 PHE A C 1
ATOM 712 O O . PHE A 1 90 ? -15.734 3.861 7.559 1.00 85.75 90 PHE A O 1
ATOM 719 N N . GLN A 1 91 ? -15.016 3.539 5.441 1.00 89.31 91 GLN A N 1
ATOM 720 C CA . GLN A 1 91 ? -13.641 3.967 5.640 1.00 89.31 91 GLN A CA 1
ATOM 721 C C . GLN A 1 91 ? -13.283 5.003 4.580 1.00 89.31 91 GLN A C 1
ATOM 723 O O . GLN A 1 91 ? -13.707 4.894 3.427 1.00 89.31 91 GLN A O 1
ATOM 728 N N . PHE A 1 92 ? -12.484 5.998 4.952 1.00 90.56 92 PHE A N 1
ATOM 72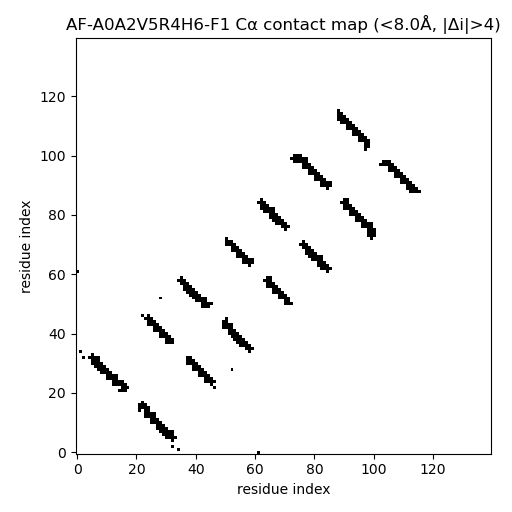9 C CA . PHE A 1 92 ? -11.867 6.895 3.982 1.00 90.56 92 PHE A CA 1
ATOM 730 C C . PHE A 1 92 ? -10.348 6.874 4.141 1.00 90.56 92 PHE A C 1
ATOM 732 O O . PHE A 1 92 ? -9.832 6.795 5.256 1.00 90.56 92 PHE A O 1
ATOM 739 N N . ASN A 1 93 ? -9.641 6.909 3.015 1.00 89.81 93 ASN A N 1
ATOM 740 C CA . ASN A 1 93 ? -8.192 6.802 2.954 1.00 89.81 93 ASN A CA 1
ATOM 741 C C . ASN A 1 93 ? -7.605 7.917 2.074 1.00 89.81 93 ASN A C 1
ATOM 743 O O . ASN A 1 93 ? -7.505 7.737 0.856 1.00 89.81 93 ASN A O 1
ATOM 747 N N . PRO A 1 94 ? -7.297 9.103 2.635 1.00 88.88 94 PRO A N 1
ATOM 748 C CA . PRO A 1 94 ? -6.475 10.099 1.968 1.00 88.88 94 PRO A CA 1
ATOM 749 C C . PRO A 1 94 ? -5.038 9.602 1.868 1.00 88.88 94 PRO A C 1
ATOM 751 O O . PRO A 1 94 ? -4.428 9.224 2.870 1.00 88.88 94 PRO A O 1
ATOM 754 N N . ALA A 1 95 ? -4.481 9.668 0.667 1.00 88.75 95 ALA A N 1
ATOM 755 C CA . ALA A 1 95 ? -3.117 9.255 0.411 1.00 88.75 95 ALA A CA 1
ATOM 756 C C . ALA A 1 95 ? -2.454 10.122 -0.661 1.00 88.75 95 ALA A C 1
ATOM 758 O O . ALA A 1 95 ? -3.103 10.791 -1.469 1.00 88.75 95 ALA A O 1
ATOM 759 N N . ILE A 1 96 ? -1.127 10.147 -0.619 1.00 87.19 96 ILE A N 1
ATOM 760 C CA . ILE A 1 96 ? -0.279 10.911 -1.525 1.00 87.19 96 ILE A CA 1
ATOM 761 C C . ILE A 1 96 ? 0.732 9.951 -2.133 1.00 87.19 96 ILE A C 1
ATOM 763 O O . ILE A 1 96 ? 1.476 9.292 -1.406 1.00 87.19 96 ILE A O 1
ATOM 767 N N . TYR A 1 97 ? 0.767 9.915 -3.461 1.00 83.25 97 TYR A N 1
ATOM 768 C CA . TYR A 1 97 ? 1.809 9.256 -4.231 1.00 83.25 97 TYR A CA 1
ATOM 769 C C . TYR A 1 97 ? 2.957 10.223 -4.519 1.00 83.25 97 TYR A C 1
ATOM 771 O O . TYR A 1 97 ? 2.740 11.354 -4.958 1.00 83.25 97 TYR A O 1
ATOM 779 N N . PHE A 1 98 ? 4.172 9.729 -4.335 1.00 82.62 98 PHE A N 1
ATOM 780 C CA . PHE A 1 98 ? 5.444 10.343 -4.671 1.00 82.62 98 PHE A CA 1
ATOM 781 C C . PHE A 1 98 ? 6.041 9.543 -5.821 1.00 82.62 98 PHE A C 1
ATOM 783 O O . PHE A 1 98 ? 6.347 8.368 -5.644 1.00 82.62 98 PHE A O 1
ATOM 790 N N . SER A 1 99 ? 6.185 10.147 -6.998 1.00 81.62 99 SER A N 1
ATOM 791 C CA . SER A 1 99 ? 6.845 9.479 -8.124 1.00 81.62 99 SER A CA 1
ATOM 792 C C . SER A 1 99 ? 8.304 9.173 -7.775 1.00 81.62 99 SER A C 1
ATOM 794 O O . SER A 1 99 ? 9.015 10.050 -7.285 1.00 81.62 99 SER A O 1
ATOM 796 N N . ASN A 1 100 ? 8.767 7.956 -8.059 1.00 77.88 100 ASN A N 1
ATOM 797 C CA . ASN A 1 100 ? 10.148 7.560 -7.781 1.00 77.88 100 ASN A CA 1
ATOM 798 C C . ASN A 1 100 ? 11.152 8.260 -8.721 1.00 77.88 100 ASN A C 1
ATOM 800 O O . ASN A 1 100 ? 12.276 8.530 -8.307 1.00 77.88 100 ASN A O 1
ATOM 804 N N . ASP A 1 101 ? 10.752 8.565 -9.964 1.00 79.06 101 ASP A N 1
ATOM 805 C CA . ASP A 1 101 ? 11.587 9.267 -10.959 1.00 79.06 101 ASP A CA 1
ATOM 806 C C . ASP A 1 101 ? 11.746 10.780 -10.700 1.00 79.06 101 ASP A C 1
ATOM 808 O O . ASP A 1 101 ? 12.839 11.325 -10.839 1.00 79.06 101 ASP A O 1
ATOM 812 N N . ASP A 1 102 ? 10.678 11.464 -10.270 1.00 77.38 102 ASP A N 1
ATOM 813 C CA . ASP A 1 102 ? 10.709 12.894 -9.932 1.00 77.38 102 ASP A CA 1
ATOM 814 C C . ASP A 1 102 ? 9.988 13.156 -8.597 1.00 77.38 102 ASP A C 1
ATOM 816 O O . ASP A 1 102 ? 8.751 13.183 -8.557 1.00 77.38 102 ASP A O 1
ATOM 820 N N . PRO A 1 103 ? 10.732 13.442 -7.510 1.00 68.88 103 PRO A N 1
ATOM 821 C CA . PRO A 1 103 ? 10.167 13.714 -6.187 1.00 68.88 103 PRO A CA 1
ATOM 822 C C . PRO A 1 103 ? 9.197 14.905 -6.137 1.00 68.88 103 PRO A C 1
ATOM 824 O O . PRO A 1 103 ? 8.472 15.064 -5.156 1.00 68.88 103 PRO A O 1
ATOM 827 N N . ARG A 1 104 ? 9.185 15.776 -7.157 1.00 74.88 104 ARG A N 1
ATOM 828 C CA . ARG A 1 104 ? 8.274 16.931 -7.235 1.00 74.88 104 ARG A CA 1
ATOM 829 C C . ARG A 1 104 ? 6.900 16.558 -7.785 1.00 74.88 104 ARG A C 1
ATOM 831 O O . ARG A 1 104 ? 5.958 17.340 -7.647 1.00 74.88 104 ARG A O 1
ATOM 838 N N . ARG A 1 105 ? 6.768 15.386 -8.413 1.00 78.81 105 ARG A N 1
ATOM 839 C CA . ARG A 1 105 ? 5.513 14.908 -8.989 1.00 78.81 105 ARG A CA 1
ATOM 840 C C . ARG A 1 105 ? 4.706 14.176 -7.920 1.00 78.81 105 ARG A C 1
ATOM 842 O O . ARG A 1 105 ? 4.867 12.977 -7.694 1.00 78.81 105 ARG A O 1
ATOM 849 N N . LEU A 1 106 ? 3.840 14.945 -7.267 1.00 82.12 106 LEU A N 1
ATOM 850 C CA . LEU A 1 106 ? 2.938 14.485 -6.217 1.00 82.12 106 LEU A CA 1
ATOM 851 C C . LEU A 1 106 ? 1.526 14.308 -6.769 1.00 82.12 106 LEU A C 1
ATOM 853 O O . LEU A 1 106 ? 1.021 15.178 -7.479 1.00 82.12 106 LEU A O 1
ATOM 857 N N . MET A 1 107 ? 0.870 13.212 -6.397 1.00 83.94 107 MET A N 1
ATOM 858 C CA . MET A 1 107 ? -0.540 12.990 -6.709 1.00 83.94 107 MET A CA 1
ATOM 859 C C . MET A 1 107 ? -1.298 12.618 -5.440 1.00 83.94 107 MET A C 1
ATOM 861 O O . MET A 1 107 ? -1.141 11.524 -4.902 1.00 83.94 107 MET A O 1
ATOM 865 N N . GLY A 1 108 ? -2.114 13.552 -4.956 1.00 85.69 108 GLY A N 1
ATOM 866 C CA . GLY A 1 108 ? -3.034 13.310 -3.851 1.00 85.69 108 GLY A CA 1
ATOM 867 C C . GLY A 1 108 ? -4.327 12.672 -4.347 1.00 85.69 108 GLY A C 1
ATOM 868 O O . GLY A 1 108 ? -4.870 13.079 -5.374 1.00 85.69 108 GLY A O 1
ATOM 869 N N . TYR A 1 109 ? -4.834 11.697 -3.606 1.00 83.69 109 TYR A N 1
ATOM 870 C CA . TYR A 1 109 ? -6.122 11.066 -3.859 1.00 83.69 109 TYR A CA 1
ATOM 871 C C . TYR A 1 109 ? -6.804 10.718 -2.536 1.00 83.69 109 TYR A C 1
ATOM 873 O O . TYR A 1 109 ? -6.171 10.621 -1.485 1.00 83.69 109 TYR A O 1
ATOM 881 N N . ILE A 1 110 ? -8.123 10.560 -2.583 1.00 86.94 110 ILE A N 1
ATOM 882 C CA . ILE A 1 110 ? -8.919 10.129 -1.437 1.00 86.94 110 ILE A CA 1
ATOM 883 C C . ILE A 1 110 ? -9.781 8.969 -1.906 1.00 86.94 110 ILE A C 1
ATOM 885 O O . ILE A 1 110 ? -10.544 9.112 -2.861 1.00 86.94 110 ILE A O 1
ATOM 889 N N . VAL A 1 111 ? -9.655 7.827 -1.237 1.00 86.38 111 VAL A N 1
ATOM 890 C CA . VAL A 1 111 ? -10.505 6.660 -1.484 1.00 86.38 111 VAL A CA 1
ATOM 891 C C . VAL A 1 111 ? -11.596 6.616 -0.432 1.00 86.38 111 VAL A C 1
ATOM 893 O O . VAL A 1 111 ? -11.311 6.704 0.760 1.00 86.38 111 VAL A O 1
ATOM 896 N N . PHE A 1 112 ? -12.837 6.451 -0.872 1.00 88.75 112 PHE A N 1
ATOM 897 C CA . PHE A 1 112 ? -13.961 6.137 -0.001 1.00 88.75 112 PHE A CA 1
ATOM 898 C C . PHE A 1 112 ? -14.346 4.683 -0.228 1.00 88.75 112 PHE A C 1
ATOM 900 O O . PHE A 1 112 ? -14.707 4.299 -1.339 1.00 88.75 112 PHE A O 1
ATOM 907 N N . THR A 1 113 ? -14.270 3.885 0.830 1.00 86.38 113 THR A N 1
ATOM 908 C CA . THR A 1 113 ? -14.590 2.462 0.796 1.00 86.38 113 THR A CA 1
ATOM 909 C C . THR A 1 113 ? -15.835 2.227 1.630 1.00 86.38 113 THR A C 1
ATOM 911 O O . THR A 1 113 ? -15.871 2.567 2.813 1.00 86.38 113 THR A O 1
ATOM 914 N N . TYR A 1 114 ? -16.849 1.626 1.013 1.00 86.25 114 TYR A N 1
ATOM 915 C CA . TYR A 1 114 ? -18.048 1.170 1.701 1.00 86.25 114 TYR A CA 1
ATOM 916 C C . TYR A 1 114 ? -18.200 -0.340 1.520 1.00 86.25 114 TYR A C 1
ATOM 918 O O . TYR A 1 114 ? -18.213 -0.840 0.395 1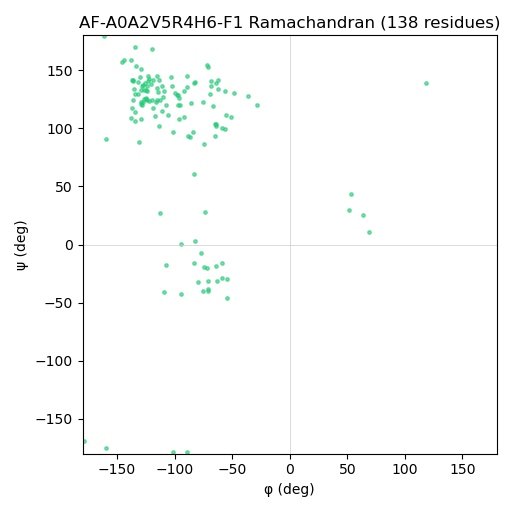.00 86.25 114 TYR A O 1
ATOM 926 N N . THR A 1 115 ? -18.296 -1.064 2.630 1.00 85.94 115 THR A N 1
ATOM 927 C CA . THR A 1 115 ? -18.403 -2.524 2.651 1.00 85.94 115 THR A CA 1
ATOM 928 C C . THR A 1 115 ? -19.866 -2.936 2.746 1.00 85.94 115 THR A C 1
ATOM 930 O O . THR A 1 115 ? -20.542 -2.618 3.719 1.00 85.94 115 THR A O 1
ATOM 933 N N . PHE A 1 116 ? -20.358 -3.680 1.753 1.00 84.12 116 PHE A N 1
ATOM 934 C CA . PHE A 1 116 ? -21.683 -4.298 1.804 1.00 84.12 116 PHE A CA 1
ATOM 935 C C . PHE A 1 116 ? -21.569 -5.757 2.249 1.00 84.12 116 PHE A C 1
ATOM 937 O O . PHE A 1 116 ? -20.955 -6.578 1.567 1.00 84.12 116 PHE A O 1
ATOM 944 N N . HIS A 1 117 ? -22.209 -6.102 3.365 1.00 81.81 117 HIS A N 1
ATOM 945 C CA . HIS A 1 117 ? -22.314 -7.489 3.822 1.00 81.81 117 HIS A CA 1
ATOM 946 C C . HIS A 1 117 ? -23.485 -8.176 3.120 1.00 81.81 117 HIS A C 1
ATOM 948 O O . HIS A 1 117 ? -24.638 -8.036 3.521 1.00 81.81 117 HIS A O 1
ATOM 954 N N . LEU A 1 118 ? -23.190 -8.910 2.046 1.00 77.81 118 LEU A N 1
ATOM 955 C CA . LEU A 1 118 ? -24.202 -9.613 1.245 1.00 77.81 118 LEU A CA 1
ATOM 956 C C . LEU A 1 118 ? -24.800 -10.842 1.953 1.00 77.81 118 LEU A C 1
ATOM 958 O O . LEU A 1 118 ? -25.904 -11.266 1.619 1.00 77.81 118 LEU A O 1
ATOM 962 N N . TRP A 1 119 ? -24.108 -11.383 2.958 1.00 81.12 119 TRP A N 1
ATOM 963 C CA . TRP A 1 119 ? -24.586 -12.491 3.782 1.00 81.12 119 TRP A CA 1
ATOM 964 C C . TRP A 1 119 ? -24.271 -12.209 5.252 1.00 81.12 119 TRP A C 1
ATOM 966 O O . TRP A 1 119 ? -23.105 -12.123 5.630 1.00 81.12 119 TRP A O 1
ATOM 976 N N . HIS A 1 120 ? -25.300 -12.083 6.094 1.00 57.69 120 HIS A N 1
ATOM 977 C CA . HIS A 1 120 ? -25.113 -12.127 7.543 1.00 57.69 120 HIS A CA 1
ATOM 978 C C . HIS A 1 120 ? -24.866 -13.580 7.958 1.00 57.69 120 HIS A C 1
ATOM 980 O O . HIS A 1 120 ? -25.693 -14.461 7.708 1.00 57.69 120 HIS A O 1
ATOM 986 N N . GLY A 1 121 ? -23.730 -13.833 8.607 1.00 54.12 121 GLY A N 1
ATOM 987 C CA . GLY A 1 121 ? -23.570 -15.030 9.420 1.00 54.12 121 GLY A CA 1
ATOM 988 C C . GLY A 1 121 ? -24.678 -15.053 10.471 1.00 54.12 121 GLY A C 1
ATOM 989 O O . GLY A 1 121 ? -24.964 -14.033 11.091 1.00 54.12 121 GLY A O 1
ATOM 990 N N . LYS A 1 122 ? -25.334 -16.208 10.593 1.00 46.06 122 LYS A N 1
ATOM 991 C CA . LYS A 1 122 ? -26.374 -16.552 11.571 1.00 46.06 122 LYS A CA 1
ATOM 992 C C . LYS A 1 122 ? -26.20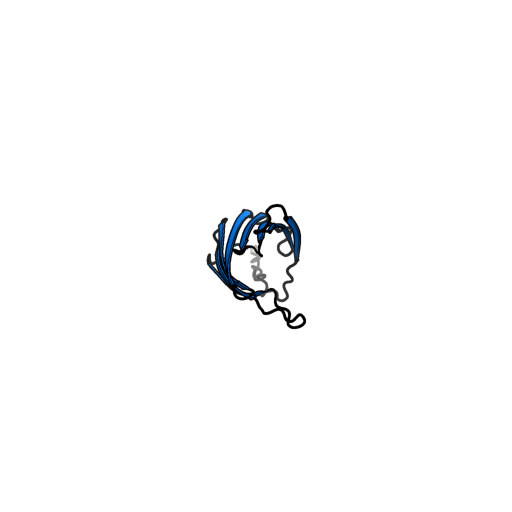3 -15.760 12.878 1.00 46.06 122 LYS A C 1
ATOM 994 O O . LYS A 1 122 ? -25.160 -15.888 13.512 1.00 46.06 122 LYS A O 1
ATOM 999 N N . ASN A 1 123 ? -27.219 -14.977 13.244 1.00 40.72 123 ASN A N 1
ATOM 1000 C CA . ASN A 1 123 ? -27.283 -14.200 14.480 1.00 40.72 123 ASN A CA 1
ATOM 1001 C C . ASN A 1 123 ? -26.633 -14.940 15.661 1.00 40.72 123 ASN A C 1
ATOM 1003 O O . ASN A 1 123 ? -27.057 -16.045 16.005 1.00 40.72 123 ASN A O 1
ATOM 1007 N N . GLU A 1 124 ? -25.706 -14.283 16.354 1.00 47.91 124 GLU A N 1
ATOM 1008 C CA . GLU A 1 124 ? -25.404 -14.580 17.760 1.00 47.91 124 GLU A CA 1
ATOM 1009 C C . GLU A 1 124 ? -26.526 -14.067 18.694 1.00 47.91 124 GLU A C 1
ATOM 1011 O O . GLU A 1 124 ? -26.305 -13.826 19.875 1.00 47.91 124 GLU A O 1
ATOM 1016 N N . ASP A 1 125 ? -27.770 -13.981 18.209 1.00 43.72 125 ASP A N 1
ATOM 1017 C CA . ASP A 1 125 ? -28.976 -13.868 19.038 1.00 43.72 125 ASP A CA 1
ATOM 1018 C C . ASP A 1 125 ? -29.395 -15.268 19.496 1.00 43.72 125 ASP A C 1
ATOM 1020 O O . ASP A 1 125 ? -30.458 -15.799 19.177 1.00 43.72 125 ASP A O 1
ATOM 1024 N N . GLY A 1 126 ? -28.479 -15.899 20.220 1.00 39.28 126 GLY A N 1
ATOM 1025 C CA . GLY A 1 126 ? -28.685 -17.133 20.960 1.00 39.28 126 GLY A CA 1
ATOM 1026 C C . GLY A 1 126 ? -28.604 -16.895 22.462 1.00 39.28 126 GLY A C 1
ATOM 1027 O O . GLY A 1 126 ? -28.239 -17.809 23.197 1.00 39.28 126 GLY A O 1
ATOM 1028 N N . ALA A 1 127 ? -28.915 -15.685 22.940 1.00 39.94 127 ALA A N 1
ATOM 1029 C CA . ALA A 1 127 ? -29.294 -15.505 24.332 1.00 39.94 127 ALA A CA 1
ATOM 1030 C C . ALA A 1 127 ? -30.616 -16.255 24.531 1.00 39.94 127 ALA A C 1
ATOM 1032 O O . ALA A 1 127 ? -31.698 -15.747 24.239 1.00 39.94 127 ALA A O 1
ATOM 1033 N N . ALA A 1 128 ? -30.515 -17.513 24.967 1.00 39.44 128 ALA A N 1
ATOM 1034 C CA . ALA A 1 128 ? -31.658 -18.261 25.454 1.00 39.44 128 ALA A CA 1
ATOM 1035 C C . ALA A 1 128 ? -32.413 -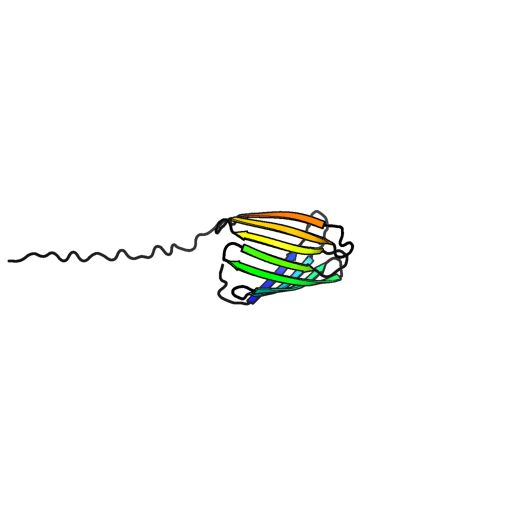17.367 26.451 1.00 39.44 128 ALA A C 1
ATOM 1037 O O . ALA A 1 128 ? -31.776 -16.802 27.345 1.00 39.44 128 ALA A O 1
ATOM 1038 N N . PRO A 1 129 ? -33.742 -17.208 26.333 1.00 40.62 129 PRO A N 1
ATOM 1039 C CA . PRO A 1 129 ? -34.495 -16.545 27.375 1.00 40.62 129 PRO A CA 1
ATOM 1040 C C . PRO A 1 129 ? -34.370 -17.429 28.612 1.00 40.62 129 PRO A C 1
ATOM 1042 O O . PRO A 1 129 ? -34.982 -18.497 28.696 1.00 40.62 129 PRO A O 1
ATOM 1045 N N . THR A 1 130 ? -33.530 -17.017 29.560 1.00 40.28 130 THR A N 1
ATOM 1046 C CA . THR A 1 130 ? -33.512 -17.585 30.900 1.00 40.28 130 THR A CA 1
ATOM 1047 C C . THR A 1 130 ? -34.910 -17.351 31.445 1.00 40.28 130 THR A C 1
ATOM 1049 O O . THR A 1 130 ? -35.260 -16.229 31.811 1.00 40.28 130 THR A O 1
ATOM 1052 N N . LYS A 1 131 ? -35.748 -18.392 31.416 1.00 41.25 131 LYS A N 1
ATOM 1053 C CA . LYS A 1 131 ? -37.023 -18.400 32.124 1.00 41.25 131 LYS A CA 1
ATOM 1054 C C . LYS A 1 131 ? -36.705 -17.990 33.557 1.00 41.25 131 LYS A C 1
ATOM 1056 O O . LYS A 1 131 ? -36.044 -18.737 34.275 1.00 41.25 131 LYS A O 1
ATOM 1061 N N . GLN A 1 132 ? -37.130 -16.789 33.940 1.00 37.28 132 GLN A N 1
ATOM 1062 C CA . GLN A 1 132 ? -37.238 -16.428 35.341 1.00 37.28 132 GLN A CA 1
ATOM 1063 C C . GLN A 1 132 ? -38.133 -17.494 35.967 1.00 37.28 132 GLN A C 1
ATOM 1065 O O . GLN A 1 132 ? -39.302 -17.625 35.607 1.00 37.28 132 GLN A O 1
ATOM 1070 N N . ALA A 1 133 ? -37.554 -18.326 36.827 1.00 40.62 133 ALA A N 1
ATOM 1071 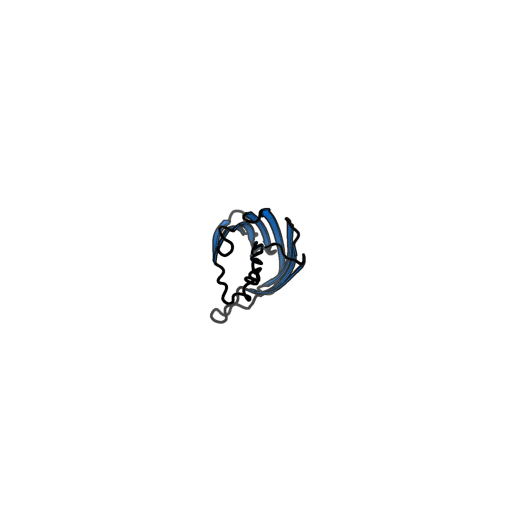C CA . ALA A 1 133 ? -38.335 -19.160 37.712 1.00 40.62 133 ALA A CA 1
ATOM 1072 C C . ALA A 1 133 ? -39.086 -18.201 38.641 1.00 40.62 133 ALA A C 1
ATOM 1074 O O . ALA A 1 133 ? -38.492 -17.619 39.549 1.00 40.62 133 ALA A O 1
ATOM 1075 N N . GLU A 1 134 ? -40.373 -17.992 38.366 1.00 37.91 134 GLU A N 1
ATOM 1076 C CA . GLU A 1 134 ? -41.316 -17.446 39.334 1.00 37.91 134 GLU A CA 1
ATOM 1077 C C . GLU A 1 134 ? -41.280 -18.348 40.567 1.00 37.91 134 GLU A C 1
ATOM 1079 O O . GLU A 1 134 ? -41.873 -19.426 40.613 1.00 37.91 134 GLU A O 1
ATOM 1084 N N . HIS A 1 135 ? -40.534 -17.913 41.577 1.00 37.47 135 HIS A N 1
ATOM 1085 C CA . HIS A 1 135 ? -40.626 -18.464 42.912 1.00 37.47 135 HIS A CA 1
ATOM 1086 C C . HIS A 1 135 ? -41.927 -17.924 43.513 1.00 37.47 135 HIS A C 1
ATOM 1088 O O . HIS A 1 135 ? -41.951 -16.872 44.150 1.00 37.47 135 HIS A O 1
ATOM 1094 N N . VAL A 1 136 ? -43.037 -18.618 43.253 1.00 39.97 136 VAL A N 1
ATOM 1095 C CA . VAL A 1 136 ? -44.319 -18.337 43.902 1.00 39.97 136 VAL A CA 1
ATOM 1096 C C . VAL A 1 136 ? -44.158 -18.629 45.391 1.00 39.97 136 VAL A C 1
ATOM 1098 O O . VAL A 1 136 ? -44.112 -19.777 45.828 1.00 39.97 136 VAL A O 1
ATOM 1101 N N . ALA A 1 137 ? -44.044 -17.562 46.175 1.00 42.19 137 ALA A N 1
ATOM 1102 C CA . ALA A 1 137 ? -44.327 -17.587 47.596 1.00 42.19 137 ALA A CA 1
ATOM 1103 C C . ALA A 1 137 ? -45.834 -17.835 47.777 1.00 42.19 137 ALA A C 1
ATOM 1105 O O . ALA A 1 137 ? -46.657 -17.047 47.317 1.00 42.19 137 ALA A O 1
ATOM 1106 N N . GLY A 1 138 ? -46.199 -18.930 48.439 1.00 32.81 138 GLY A N 1
ATOM 1107 C CA . GLY A 1 138 ? -47.591 -19.264 48.722 1.00 32.81 138 GLY A CA 1
ATOM 1108 C C . GLY A 1 138 ? -47.673 -20.255 49.869 1.00 32.81 138 GLY A C 1
ATOM 1109 O O . GLY A 1 138 ? -47.595 -21.459 49.657 1.00 32.81 138 GLY A O 1
ATOM 1110 N N . GLY A 1 139 ? -47.782 -19.732 51.088 1.00 35.88 139 GLY A N 1
ATOM 1111 C CA . GLY A 1 139 ? -48.029 -20.541 52.271 1.00 35.88 139 GLY A CA 1
ATOM 1112 C C . GLY A 1 139 ? -49.455 -21.084 52.332 1.00 35.88 139 GLY A C 1
ATOM 1113 O O . GLY A 1 139 ? -50.392 -20.482 51.803 1.00 35.88 139 GLY A O 1
ATOM 1114 N N . LYS A 1 140 ? -49.584 -22.202 53.042 1.00 34.78 140 LYS A N 1
ATOM 1115 C CA . LYS A 1 140 ? -50.641 -22.521 54.005 1.00 34.78 140 LYS A CA 1
ATOM 1116 C C . LYS A 1 140 ? -50.180 -23.691 54.861 1.00 34.78 140 LYS A C 1
ATOM 1118 O O . LYS A 1 140 ? -49.548 -24.603 54.289 1.00 34.78 140 LYS A O 1
#

Secondary s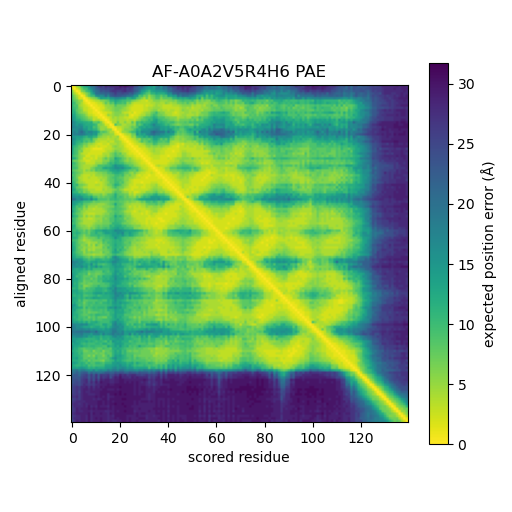tructure (DSSP, 8-state):
---SSSEEEEEEEES-BTTTTBPPEEEEEEEEE-SSEEEEEEEEEETTEEEEEEEEEEESSSSEEEEEEEE-STTSEEEEEEEEESSSSEEEEEEEEEESS-TT-EEEEEEEEE---SS----S----------------

Foldseek 3Di:
DPDPAQKDWDWDWPPDDPVVPADTKIKIKMWGHDPFKIWIWIWIQHPNDIKIKIKIKGDPDPFKMWMWIDIDDQAAWIKTWIWGPPDPFWIKIWMWTQRNNHRVDIDIDMDIGGHDDPDDDDDPPPPDPPPPPPPDDDDD